Protein AF-A0A4Y9Y8A0-F1 (afdb_monomer_lite)

Foldseek 3Di:
DDDDDVVCVVCVVVVLVVQVCCCVPPNPPQQAAEAEQDDPCVVVVCVVCVVSHDPVRVVRYHYYHHPCLVVVCVVDPLCPDFVVSVGDDAPVVQPGPVRDPDDPQCVCLVVLVVCVVVVVDVDSHDPDDPPPDPPPPPPDDDDDDDDDDDDDDDDDDDDDDDDDDDDDDDDDDDD

InterPro domains:
  IPR001251 CRAL-TRIO lipid binding domain [PF00650] (9-87)
  IPR001251 CRAL-TRIO lipid binding domain [PS50191] (1-93)
  IPR001251 CRAL-TRIO lipid binding domain [cd00170] (2-87)
  IPR036865 CRAL-TRIO lipid binding domain superfamily [G3DSA:3.40.525.10] (2-115)
  IPR036865 CRAL-TRIO lipid binding domain superfamily [SSF52087] (3-116)
  IPR051026 Phosphatidylinositol/phosphatidylcholine transfer [PTHR45657] (3-108)

Sequence (175 aa):
MHCSLQQFWQMKGLVRRSFQISQDYFPETMGQLAIINAPMSFTAIWAVVKPWLSAETCEKISILGSDYQEVLLNLVEAENLPASLGGQCTCSHVGGCHLSGAGPWMDGREERREKWLNGEVDDPGVQWQPQQGKVNELQGGATKLEGTIDSGGQKAAENATEDILVASPAEVASS

Organism: NCBI:txid205917

Secondary structure (DSSP, 8-state):
---SHHHHHHHHHHHHHHHHHHHHHSTT----EEE-S--TTHHHHHHHHGGGS-HHHHHTEEE--S--HHHHHHHS-TTTSBGGGTSSB--GGGTSGGG---SGGGTTHHHHHHHHHTTS-S--S------------------------------------------PPP-----

Radius of gyration: 25.06 Å; chains: 1; bounding box: 53×69×50 Å

Structure (mmCIF, N/CA/C/O backbone):
data_AF-A0A4Y9Y8A0-F1
#
_entry.id   AF-A0A4Y9Y8A0-F1
#
loop_
_atom_site.group_PDB
_atom_site.id
_atom_site.type_symbol
_atom_site.label_atom_id
_atom_site.label_alt_id
_atom_site.label_comp_id
_atom_site.label_asym_id
_atom_site.label_entity_id
_atom_site.label_seq_id
_atom_site.pdbx_PDB_ins_code
_atom_site.Cartn_x
_atom_site.Cartn_y
_atom_site.Cartn_z
_atom_site.occupancy
_atom_site.B_iso_or_equiv
_atom_site.auth_seq_id
_atom_site.auth_comp_id
_atom_site.auth_asym_id
_atom_site.auth_atom_id
_atom_site.pdbx_PDB_model_num
ATOM 1 N N . MET A 1 1 ? -7.687 -19.169 16.673 1.00 42.97 1 MET A N 1
ATOM 2 C CA . MET A 1 1 ? -6.360 -18.554 16.459 1.00 42.97 1 MET A CA 1
ATOM 3 C C . MET A 1 1 ? -6.536 -17.042 16.631 1.00 42.97 1 MET A C 1
ATOM 5 O O . MET A 1 1 ? -6.926 -16.363 15.696 1.00 42.97 1 MET A O 1
ATOM 9 N N . HIS A 1 2 ? -6.441 -16.544 17.870 1.00 48.34 2 HIS A N 1
ATOM 10 C CA . HIS A 1 2 ? -6.793 -15.164 18.244 1.00 48.34 2 HIS A CA 1
ATOM 11 C C . HIS A 1 2 ? -5.565 -14.258 18.058 1.00 48.34 2 HIS A C 1
ATOM 13 O O . HIS A 1 2 ? -4.825 -13.978 18.996 1.00 48.34 2 HIS A O 1
ATOM 19 N N . CYS A 1 3 ? -5.303 -13.852 16.819 1.00 63.69 3 CYS A N 1
ATOM 20 C CA . CYS A 1 3 ? -4.363 -12.772 16.547 1.00 63.69 3 CYS A CA 1
ATOM 21 C C . CYS A 1 3 ? -5.121 -11.443 16.681 1.00 63.69 3 CYS A C 1
ATOM 23 O O . CYS A 1 3 ? -6.226 -11.329 16.159 1.00 63.69 3 CYS A O 1
ATOM 25 N N . SER A 1 4 ? -4.578 -10.449 17.387 1.00 64.75 4 SER A N 1
ATOM 26 C CA . SER A 1 4 ? -4.733 -9.047 16.945 1.00 64.75 4 SER A CA 1
ATOM 27 C C . SER A 1 4 ? -3.996 -8.061 17.847 1.00 64.75 4 SER A C 1
ATOM 29 O O . SER A 1 4 ? -3.119 -7.354 17.369 1.00 64.75 4 SER A O 1
ATOM 31 N N . LEU A 1 5 ? -4.288 -8.007 19.150 1.00 71.38 5 LEU A N 1
ATOM 32 C CA . LEU A 1 5 ? -3.795 -6.902 19.991 1.00 71.38 5 LEU A CA 1
ATOM 33 C C . LEU A 1 5 ? -2.417 -7.161 20.607 1.00 71.38 5 LEU A C 1
ATOM 35 O O . LEU A 1 5 ? -1.528 -6.322 20.499 1.00 71.38 5 LEU A O 1
ATOM 39 N N . GLN A 1 6 ? -2.193 -8.327 21.216 1.00 82.31 6 GLN A N 1
ATOM 40 C CA . GLN A 1 6 ? -0.911 -8.618 21.871 1.00 82.31 6 GLN A CA 1
ATOM 41 C C . GLN A 1 6 ? 0.253 -8.652 20.876 1.00 82.31 6 GLN A C 1
ATOM 43 O O . GLN A 1 6 ? 1.324 -8.122 21.158 1.00 82.31 6 GLN A O 1
ATOM 48 N N . GLN A 1 7 ? 0.025 -9.214 19.689 1.00 84.94 7 GLN A N 1
ATOM 49 C CA . GLN A 1 7 ? 1.034 -9.281 18.637 1.00 84.94 7 GLN A CA 1
ATOM 50 C C . GLN A 1 7 ? 1.374 -7.897 18.075 1.00 84.94 7 GLN A C 1
ATOM 52 O O . GLN A 1 7 ? 2.544 -7.616 17.823 1.00 84.94 7 GLN A O 1
ATOM 57 N N . PHE A 1 8 ? 0.390 -6.994 17.977 1.00 85.50 8 PHE A N 1
ATOM 58 C CA . PHE A 1 8 ? 0.658 -5.598 17.641 1.00 85.50 8 PHE A CA 1
ATOM 59 C C . PHE A 1 8 ? 1.594 -4.950 18.664 1.00 85.50 8 PHE A C 1
ATOM 61 O O . PHE A 1 8 ? 2.573 -4.320 18.280 1.00 85.50 8 PHE A O 1
ATOM 68 N N . TRP A 1 9 ? 1.360 -5.152 19.963 1.00 87.31 9 TRP A N 1
ATOM 69 C CA . TRP A 1 9 ? 2.223 -4.576 20.997 1.00 87.31 9 TRP A CA 1
ATOM 70 C C . TRP A 1 9 ? 3.662 -5.099 20.944 1.00 87.31 9 TRP A C 1
ATOM 72 O O . TRP A 1 9 ? 4.586 -4.319 21.174 1.00 87.31 9 TRP A O 1
ATOM 82 N N . GLN A 1 10 ? 3.859 -6.371 20.582 1.00 90.88 10 GLN A N 1
ATOM 83 C CA . GLN A 1 10 ? 5.196 -6.925 20.332 1.00 90.88 10 GLN A CA 1
ATOM 84 C C . GLN A 1 10 ? 5.866 -6.261 19.116 1.00 90.88 10 GLN A C 1
ATOM 86 O O . GLN A 1 10 ? 7.049 -5.931 19.157 1.00 90.88 10 GLN A O 1
ATOM 91 N N . MET A 1 11 ? 5.100 -5.990 18.056 1.00 90.69 11 MET A N 1
ATOM 92 C CA . MET A 1 11 ? 5.609 -5.441 16.791 1.00 90.69 11 MET A CA 1
ATOM 93 C C . MET A 1 11 ? 5.586 -3.905 16.712 1.00 90.69 11 MET A C 1
ATOM 95 O O . MET A 1 11 ? 6.098 -3.332 15.749 1.00 90.69 11 MET A O 1
ATOM 99 N N . LYS A 1 12 ? 5.048 -3.209 17.725 1.00 90.62 12 LYS A N 1
ATOM 100 C CA . LYS A 1 12 ? 4.816 -1.750 17.713 1.00 90.62 12 LYS A CA 1
ATOM 101 C C . LYS A 1 12 ? 6.069 -0.944 17.375 1.00 90.62 12 LYS A C 1
ATOM 103 O O . LYS A 1 12 ? 5.989 0.087 16.717 1.00 90.62 12 LYS A O 1
ATOM 108 N N . GLY A 1 13 ? 7.225 -1.404 17.860 1.00 92.88 13 GLY A N 1
ATOM 109 C CA . GLY A 1 13 ? 8.504 -0.728 17.663 1.00 92.88 13 GLY A CA 1
ATOM 110 C C . GLY A 1 13 ? 8.957 -0.784 16.209 1.00 92.88 13 GLY A C 1
ATOM 111 O O . GLY A 1 13 ? 9.444 0.216 15.693 1.00 92.88 13 GLY A O 1
ATOM 112 N N . LEU A 1 14 ? 8.746 -1.924 15.544 1.00 94.31 14 LEU A N 1
ATOM 113 C CA . LEU A 1 14 ? 9.026 -2.069 14.120 1.00 94.31 14 LEU A CA 1
ATOM 114 C C . LEU A 1 14 ? 8.089 -1.176 13.307 1.00 94.31 14 LEU A C 1
ATOM 116 O O . LEU A 1 14 ? 8.567 -0.343 12.547 1.00 94.31 14 LEU A O 1
ATOM 120 N N . VAL A 1 15 ? 6.779 -1.275 13.556 1.00 92.38 15 VAL A N 1
ATOM 121 C CA . VAL A 1 15 ? 5.754 -0.486 12.851 1.00 92.38 15 VAL A CA 1
ATOM 122 C C . VAL A 1 15 ? 6.034 1.013 12.958 1.00 92.38 15 VAL A C 1
ATOM 124 O O . VAL A 1 15 ? 6.025 1.719 11.953 1.00 92.38 15 VAL A O 1
ATOM 127 N N . ARG A 1 16 ? 6.346 1.504 14.164 1.00 92.81 16 ARG A N 1
ATOM 128 C CA . ARG A 1 16 ? 6.668 2.919 14.370 1.00 92.81 16 ARG A CA 1
ATOM 129 C C . ARG A 1 16 ? 7.898 3.349 13.571 1.00 92.81 16 ARG A C 1
ATOM 131 O O . ARG A 1 16 ? 7.840 4.379 12.910 1.00 92.81 16 ARG A O 1
ATOM 138 N N . ARG A 1 17 ? 8.989 2.574 13.608 1.00 94.19 17 ARG A N 1
ATOM 139 C CA . ARG A 1 17 ? 10.214 2.908 12.861 1.00 94.19 17 ARG A CA 1
ATOM 140 C C . ARG A 1 17 ? 9.983 2.888 11.354 1.00 94.19 17 ARG A C 1
ATOM 142 O O . ARG A 1 17 ? 10.470 3.778 10.673 1.00 94.19 17 ARG A O 1
ATOM 149 N N . SER A 1 18 ? 9.216 1.926 10.844 1.00 92.31 18 SER A N 1
ATOM 150 C CA . SER A 1 18 ? 8.872 1.859 9.421 1.00 92.31 18 SER A CA 1
ATOM 151 C C . SER A 1 18 ? 8.138 3.117 8.956 1.00 92.31 18 SER A C 1
ATOM 153 O O . SER A 1 18 ? 8.507 3.694 7.934 1.00 92.31 18 SER A O 1
ATOM 155 N N . PHE A 1 19 ? 7.153 3.591 9.726 1.00 90.31 19 PHE A N 1
ATOM 156 C CA . PHE A 1 19 ? 6.450 4.834 9.403 1.00 90.31 19 PHE A CA 1
ATOM 157 C C . PHE A 1 19 ? 7.326 6.080 9.545 1.00 90.31 19 PHE A C 1
ATOM 159 O O . PHE A 1 19 ? 7.167 7.008 8.759 1.00 90.31 19 PHE A O 1
ATOM 166 N N . GLN A 1 20 ? 8.250 6.113 10.510 1.00 91.50 20 GLN A N 1
ATOM 167 C CA . GLN A 1 20 ? 9.211 7.215 10.636 1.00 91.50 20 GLN A CA 1
ATOM 168 C C . GLN A 1 20 ? 10.136 7.278 9.419 1.00 91.50 20 GLN A C 1
ATOM 170 O O . GLN A 1 20 ? 10.181 8.297 8.749 1.00 91.50 20 GLN A O 1
ATOM 175 N N . ILE A 1 21 ? 10.774 6.162 9.054 1.00 92.50 21 ILE A N 1
ATOM 176 C CA . ILE A 1 21 ? 11.669 6.100 7.888 1.00 92.50 21 ILE A CA 1
ATOM 177 C C . ILE A 1 21 ? 10.930 6.505 6.606 1.00 92.50 21 ILE A C 1
ATOM 179 O O . ILE A 1 21 ? 11.469 7.250 5.793 1.00 92.50 21 ILE A O 1
ATOM 183 N N . SER A 1 22 ? 9.691 6.037 6.435 1.00 88.69 22 SER A N 1
ATOM 184 C CA . SER A 1 22 ? 8.896 6.357 5.244 1.00 88.69 22 SER A CA 1
ATOM 185 C C . SER A 1 22 ? 8.586 7.854 5.147 1.00 88.69 22 SER A C 1
ATOM 187 O O . SER A 1 22 ? 8.694 8.423 4.070 1.00 88.69 22 SER A O 1
ATOM 189 N N . GLN A 1 23 ? 8.237 8.501 6.263 1.00 87.56 23 GLN A N 1
ATOM 190 C CA . GLN A 1 23 ? 7.905 9.930 6.279 1.00 87.56 23 GLN A CA 1
ATOM 191 C C . GLN A 1 23 ? 9.147 10.830 6.208 1.00 87.56 23 GLN A C 1
ATOM 193 O O . GLN A 1 23 ? 9.101 11.860 5.543 1.00 87.56 23 GLN A O 1
ATOM 198 N N . ASP A 1 24 ? 10.248 10.441 6.856 1.00 91.31 24 ASP A N 1
ATOM 199 C CA . ASP A 1 24 ? 11.454 11.271 6.959 1.00 91.31 24 ASP A CA 1
ATOM 200 C C . ASP A 1 24 ? 12.292 11.247 5.669 1.00 91.31 24 ASP A C 1
ATOM 202 O O . ASP A 1 24 ? 12.843 12.273 5.272 1.00 91.31 24 ASP A O 1
ATOM 206 N N . TYR A 1 25 ? 12.393 10.088 5.003 1.00 92.69 25 TYR A N 1
ATOM 207 C CA . TYR A 1 25 ? 13.257 9.914 3.824 1.00 92.69 25 TYR A CA 1
ATOM 208 C C . TYR A 1 25 ? 12.502 9.848 2.496 1.00 92.69 25 TYR A C 1
ATOM 210 O O . TYR A 1 25 ? 13.100 10.095 1.450 1.00 92.69 25 TYR A O 1
ATOM 218 N N . PHE A 1 26 ? 11.208 9.523 2.518 1.00 89.62 26 PHE A N 1
ATOM 219 C CA . PHE A 1 26 ? 10.397 9.360 1.310 1.00 89.62 26 PHE A CA 1
ATOM 220 C C . PHE A 1 26 ? 9.060 10.118 1.399 1.00 89.62 26 PHE A C 1
ATOM 222 O O . PHE A 1 26 ? 8.001 9.518 1.160 1.00 89.62 26 PHE A O 1
ATOM 229 N N . PRO A 1 27 ? 9.080 11.432 1.716 1.00 82.94 27 PRO A N 1
ATOM 230 C CA . PRO A 1 27 ? 7.860 12.231 1.747 1.00 82.94 27 PRO A CA 1
ATOM 231 C C . PRO A 1 27 ? 7.184 12.203 0.370 1.00 82.94 27 PRO A C 1
ATOM 233 O O . PRO A 1 27 ? 7.855 12.144 -0.659 1.00 82.94 27 PRO A O 1
ATOM 236 N N . GLU A 1 28 ? 5.852 12.204 0.344 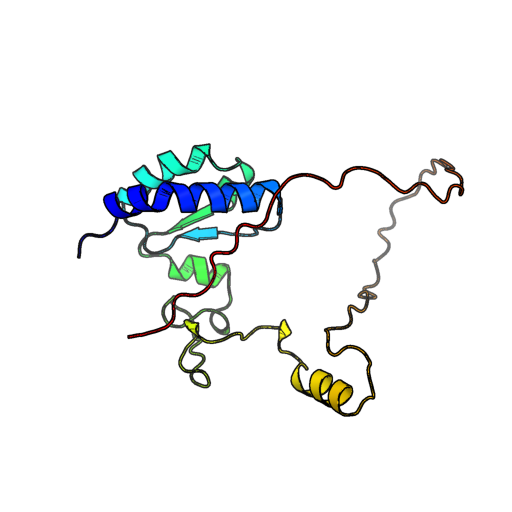1.00 84.12 28 GLU A N 1
ATOM 237 C CA . GLU A 1 28 ? 5.042 12.202 -0.886 1.00 84.12 28 GLU A CA 1
ATOM 238 C C . GLU A 1 28 ? 5.164 10.996 -1.826 1.00 84.12 28 GLU A C 1
ATOM 240 O O . GLU A 1 28 ? 4.574 10.983 -2.904 1.00 84.12 28 GLU A O 1
ATOM 245 N N . THR A 1 29 ? 5.854 9.931 -1.424 1.00 86.75 29 THR A N 1
ATOM 246 C CA . THR A 1 29 ? 5.949 8.716 -2.256 1.00 86.75 29 THR A CA 1
ATOM 247 C C . THR A 1 29 ? 4.759 7.770 -2.096 1.00 86.75 29 THR A C 1
ATOM 249 O O . THR A 1 29 ? 4.492 6.941 -2.966 1.00 86.75 29 THR A O 1
ATOM 252 N N . MET A 1 30 ? 4.022 7.879 -0.989 1.00 87.94 30 MET A N 1
ATOM 253 C CA . MET A 1 30 ? 2.865 7.032 -0.717 1.00 87.94 30 MET A CA 1
ATOM 254 C C . MET A 1 30 ? 1.623 7.607 -1.407 1.00 87.94 30 MET A C 1
ATOM 256 O O . MET A 1 30 ? 1.157 8.678 -1.033 1.00 87.94 30 MET A O 1
ATOM 260 N N . GLY A 1 31 ? 1.077 6.888 -2.391 1.00 87.50 31 GLY A N 1
ATOM 261 C CA . GLY A 1 31 ? -0.166 7.273 -3.073 1.00 87.50 31 GLY A CA 1
ATOM 262 C C . GLY A 1 31 ? -1.420 6.915 -2.271 1.00 87.50 31 GLY A C 1
ATOM 263 O O . GLY A 1 31 ? -2.186 7.791 -1.891 1.00 87.50 31 GLY A O 1
ATOM 264 N N . GLN A 1 32 ? -1.607 5.625 -1.982 1.00 90.56 32 GLN A N 1
ATOM 265 C CA . GLN A 1 32 ? -2.745 5.094 -1.227 1.00 90.56 32 GLN A CA 1
ATOM 266 C C . GLN A 1 32 ? -2.287 3.887 -0.399 1.00 90.56 32 GLN A C 1
ATOM 268 O O . GLN A 1 32 ? -1.548 3.039 -0.902 1.00 90.56 32 GLN A O 1
ATOM 273 N N . LEU A 1 33 ? -2.750 3.770 0.847 1.00 92.50 33 LEU A N 1
ATOM 274 C CA . LEU A 1 33 ? -2.518 2.595 1.693 1.00 92.50 33 LEU A CA 1
ATOM 275 C C . LEU A 1 33 ? -3.856 1.999 2.142 1.00 92.50 33 LEU A C 1
ATOM 277 O O . LEU A 1 33 ? -4.601 2.618 2.897 1.00 92.50 33 LEU A O 1
ATOM 281 N N . ALA A 1 34 ? -4.149 0.774 1.706 1.00 93.00 34 ALA A N 1
ATOM 282 C CA . ALA A 1 34 ? -5.362 0.054 2.084 1.00 93.00 34 ALA A CA 1
ATOM 283 C C . ALA A 1 34 ? -5.048 -1.070 3.083 1.00 93.00 34 ALA A C 1
ATOM 285 O O . ALA A 1 34 ? -4.255 -1.969 2.802 1.00 93.00 34 ALA A O 1
ATOM 286 N N . ILE A 1 35 ? -5.696 -1.040 4.246 1.00 92.81 35 ILE A N 1
ATOM 287 C CA . ILE A 1 35 ? -5.648 -2.107 5.249 1.00 92.81 35 ILE A CA 1
ATOM 288 C C . ILE A 1 35 ? -6.939 -2.909 5.123 1.00 92.81 35 ILE A C 1
ATOM 290 O O . ILE A 1 35 ? -8.007 -2.394 5.430 1.00 92.81 35 ILE A O 1
ATOM 294 N N . ILE A 1 36 ? -6.843 -4.155 4.666 1.00 93.31 36 ILE A N 1
ATOM 295 C CA . ILE A 1 36 ? -7.995 -5.029 4.395 1.00 93.31 36 ILE A CA 1
ATOM 296 C C . ILE A 1 36 ? -8.232 -6.037 5.516 1.00 93.31 36 ILE A C 1
ATOM 298 O O . ILE A 1 36 ? -7.315 -6.353 6.277 1.00 93.31 36 ILE A O 1
ATOM 302 N N . ASN A 1 37 ? -9.449 -6.590 5.584 1.00 91.06 37 ASN A N 1
ATOM 303 C CA . ASN A 1 37 ? -9.855 -7.545 6.618 1.00 91.06 37 ASN A CA 1
ATOM 304 C C . ASN A 1 37 ? -9.608 -7.012 8.042 1.00 91.06 37 ASN A C 1
ATOM 306 O O . ASN A 1 37 ? -9.258 -7.770 8.951 1.00 91.06 37 ASN A O 1
ATOM 310 N N . ALA A 1 38 ? -9.759 -5.700 8.244 1.00 90.25 38 ALA A N 1
ATOM 311 C CA . ALA A 1 38 ? -9.525 -5.083 9.538 1.00 90.25 38 ALA A CA 1
ATOM 312 C C . ALA A 1 38 ? -10.654 -5.463 10.518 1.00 90.25 38 ALA A C 1
ATOM 314 O O . ALA A 1 38 ? -11.819 -5.145 10.266 1.00 90.25 38 ALA A O 1
ATOM 315 N N . PRO A 1 39 ? -10.352 -6.130 11.651 1.00 89.06 39 PRO A N 1
ATOM 316 C CA . PRO A 1 39 ? -11.362 -6.415 12.664 1.00 89.06 39 PRO A CA 1
ATOM 317 C C . PRO A 1 39 ? -11.777 -5.129 13.389 1.00 89.06 39 PRO A C 1
ATOM 319 O O . PRO A 1 39 ? -11.021 -4.163 13.438 1.00 89.06 39 PRO A O 1
ATOM 322 N N . MET A 1 40 ? -12.925 -5.140 14.074 1.00 85.62 40 MET A N 1
ATOM 323 C CA . MET A 1 40 ? -13.370 -3.990 14.885 1.00 85.62 40 MET A CA 1
ATOM 324 C C . MET A 1 40 ? -12.346 -3.563 15.955 1.00 85.62 40 MET A C 1
ATOM 326 O O . MET A 1 40 ? -12.262 -2.391 16.311 1.00 85.62 40 MET A O 1
ATOM 330 N N . SER A 1 41 ? -11.509 -4.486 16.447 1.00 85.44 41 SER A N 1
ATOM 331 C CA . SER A 1 41 ? -10.415 -4.166 17.376 1.00 85.44 41 SER A CA 1
ATOM 332 C C . SER A 1 41 ? -9.310 -3.303 16.751 1.00 85.44 41 SER A C 1
ATOM 334 O O . SER A 1 41 ? -8.552 -2.657 17.479 1.00 85.44 41 SER A O 1
ATOM 336 N N . PHE A 1 42 ? -9.226 -3.244 15.419 1.00 89.38 42 PHE A N 1
ATOM 337 C CA . PHE A 1 42 ? -8.245 -2.435 14.705 1.00 89.38 42 PHE A CA 1
ATOM 338 C C . PHE A 1 42 ? -8.450 -0.936 14.939 1.00 89.38 42 PHE A C 1
ATOM 340 O O . PHE A 1 42 ? -7.477 -0.190 14.9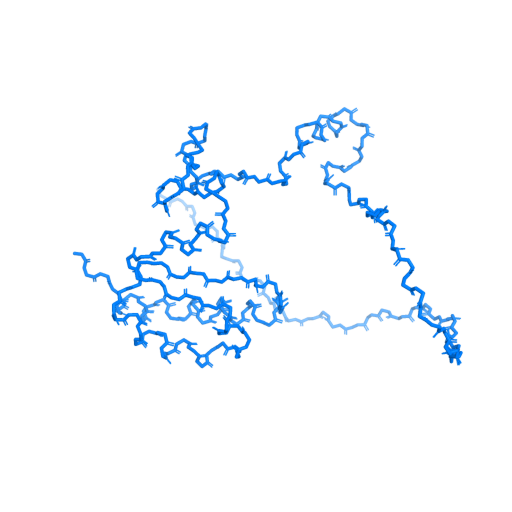42 1.00 89.38 42 PHE A O 1
ATOM 347 N N . THR A 1 43 ? -9.668 -0.483 15.246 1.00 88.25 43 THR A N 1
ATOM 348 C CA . THR A 1 43 ? -9.929 0.922 15.596 1.00 88.25 43 THR A CA 1
ATOM 349 C C . THR A 1 43 ? -9.095 1.381 16.798 1.00 88.25 43 THR A C 1
ATOM 351 O O . THR A 1 43 ? -8.590 2.503 16.804 1.00 88.25 43 THR A O 1
ATOM 354 N N . ALA A 1 44 ? -8.883 0.506 17.789 1.00 89.56 44 ALA A N 1
ATOM 355 C CA . ALA A 1 44 ? -8.043 0.808 18.948 1.00 89.56 44 ALA A CA 1
ATOM 356 C C . ALA A 1 44 ? -6.556 0.894 18.572 1.00 89.56 44 ALA A C 1
ATOM 358 O O . ALA A 1 44 ? -5.858 1.805 19.009 1.00 89.56 44 ALA A O 1
ATOM 359 N N . ILE A 1 45 ? -6.082 -0.021 17.721 1.00 89.75 45 ILE A N 1
ATOM 360 C CA . ILE A 1 45 ? -4.715 0.008 17.182 1.00 89.75 45 ILE A CA 1
ATOM 361 C C . ILE A 1 45 ? -4.498 1.300 16.390 1.00 89.75 45 ILE A C 1
ATOM 363 O O . ILE A 1 45 ? -3.511 2.004 16.591 1.00 89.75 45 ILE A O 1
ATOM 367 N N . TRP A 1 46 ? -5.456 1.655 15.539 1.00 91.19 46 TRP A N 1
ATOM 368 C CA . TRP A 1 46 ? -5.395 2.848 14.712 1.00 91.19 46 TRP A CA 1
ATOM 369 C C . TRP A 1 46 ? -5.339 4.133 15.543 1.00 91.19 46 TRP A C 1
ATOM 371 O O . TRP A 1 46 ? -4.562 5.025 15.221 1.00 91.19 46 TRP A O 1
ATOM 381 N N . ALA A 1 47 ? -6.065 4.212 16.663 1.00 91.19 47 ALA A N 1
ATOM 382 C CA . ALA A 1 47 ? -5.971 5.349 17.584 1.00 91.19 47 ALA A CA 1
ATOM 383 C C . ALA A 1 47 ? -4.556 5.546 18.162 1.00 91.19 47 ALA A C 1
ATOM 385 O O . ALA A 1 47 ? -4.159 6.675 18.439 1.00 91.19 47 ALA A O 1
ATOM 386 N N . VAL A 1 48 ? -3.782 4.466 18.309 1.00 91.12 48 VAL A N 1
ATOM 387 C CA . VAL A 1 48 ? -2.386 4.512 18.773 1.00 91.12 48 VAL A CA 1
ATOM 388 C C . VAL A 1 48 ? -1.421 4.867 17.639 1.00 91.12 48 VAL A C 1
ATOM 390 O O . VAL A 1 48 ? -0.411 5.517 17.896 1.00 91.12 48 VAL A O 1
ATOM 393 N N . VAL A 1 49 ? -1.722 4.458 16.401 1.00 91.44 49 VAL A N 1
ATOM 394 C CA . VAL A 1 49 ? -0.878 4.699 15.216 1.00 91.44 49 VAL A CA 1
ATOM 395 C C . VAL A 1 49 ? -1.070 6.103 14.639 1.00 91.44 49 VAL A C 1
ATOM 397 O O . VAL A 1 49 ? -0.086 6.714 14.237 1.00 91.44 49 VAL A O 1
ATOM 400 N N . LYS A 1 50 ? -2.296 6.649 14.643 1.00 91.31 50 LYS A N 1
ATOM 401 C CA . LYS A 1 50 ? -2.621 7.984 14.099 1.00 91.31 50 LYS A CA 1
ATOM 402 C C . LYS A 1 50 ? -1.645 9.094 14.525 1.00 91.31 50 LYS A C 1
ATOM 404 O O . LYS A 1 50 ? -1.184 9.812 13.650 1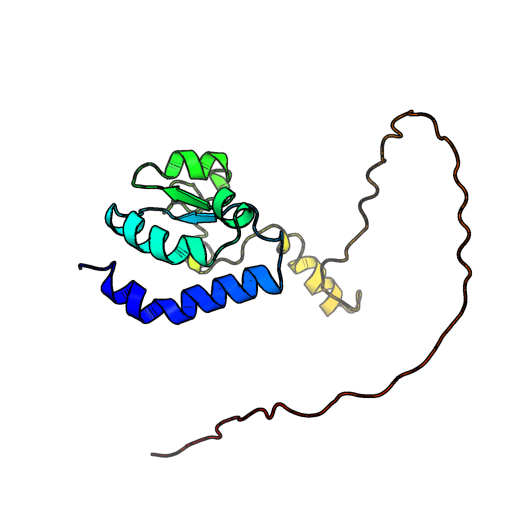.00 91.31 50 LYS A O 1
ATOM 409 N N . PRO A 1 51 ? -1.265 9.241 15.812 1.00 92.00 51 PRO A N 1
ATOM 410 C CA . PRO A 1 51 ? -0.342 10.296 16.240 1.00 92.00 51 PRO A CA 1
ATOM 411 C C . PRO A 1 51 ? 1.090 10.142 15.709 1.00 92.00 51 PRO A C 1
ATOM 413 O O . PRO A 1 51 ? 1.931 10.996 15.970 1.00 92.00 51 PRO A O 1
ATOM 416 N N . TRP A 1 52 ? 1.418 9.020 15.064 1.00 90.38 52 TRP A N 1
ATOM 417 C CA . TRP A 1 52 ? 2.740 8.761 14.487 1.00 90.38 52 TRP A CA 1
ATOM 418 C C . TRP A 1 52 ? 2.813 9.166 13.011 1.00 90.38 52 TRP A C 1
ATOM 420 O O . TRP A 1 52 ? 3.894 9.112 12.428 1.00 90.38 52 TRP A O 1
ATOM 430 N N . LEU A 1 53 ? 1.675 9.528 12.417 1.00 90.25 53 LEU A N 1
ATOM 431 C CA . LEU A 1 53 ? 1.522 9.827 11.002 1.00 90.25 53 LEU A CA 1
ATOM 432 C C . LEU A 1 53 ? 1.134 11.297 10.819 1.00 90.25 53 LEU A C 1
ATOM 434 O O . LEU A 1 53 ? 0.381 11.853 11.621 1.00 90.25 53 LEU A O 1
ATOM 438 N N . SER A 1 54 ? 1.624 11.921 9.750 1.00 89.81 54 SER A N 1
ATOM 439 C CA . SER A 1 54 ? 1.164 13.243 9.325 1.00 89.81 54 SER A CA 1
ATOM 440 C C . SER A 1 54 ? -0.313 13.206 8.905 1.00 89.81 54 SER A C 1
ATOM 442 O O . SER A 1 54 ? -0.851 12.150 8.554 1.00 89.81 54 SER A O 1
ATOM 444 N N . ALA A 1 55 ? -0.988 14.360 8.938 1.00 90.19 55 ALA A N 1
ATOM 445 C CA . ALA A 1 55 ? -2.397 14.461 8.542 1.00 90.19 55 ALA A CA 1
ATOM 446 C C . ALA A 1 55 ? -2.615 14.002 7.090 1.00 90.19 55 ALA A C 1
ATOM 448 O O . ALA A 1 55 ? -3.496 13.191 6.829 1.00 90.19 55 ALA A O 1
ATOM 449 N N . GLU A 1 56 ? -1.731 14.418 6.185 1.00 88.56 56 GLU A N 1
ATOM 450 C CA . GLU A 1 56 ? -1.744 14.011 4.779 1.00 88.56 56 GLU A CA 1
ATOM 451 C C . GLU A 1 56 ? -1.576 12.493 4.599 1.00 88.56 56 GLU A C 1
ATOM 453 O O . GLU A 1 56 ? -2.304 11.853 3.842 1.00 88.56 56 GLU A O 1
ATOM 458 N N . THR A 1 57 ? -0.666 11.877 5.360 1.00 89.38 57 THR A N 1
ATOM 459 C CA . THR A 1 57 ? -0.493 10.417 5.366 1.00 89.38 57 THR A CA 1
ATOM 460 C C . THR A 1 57 ? -1.757 9.716 5.867 1.00 89.38 57 THR A C 1
ATOM 462 O O . THR A 1 57 ? -2.127 8.674 5.335 1.00 89.38 57 THR A O 1
ATOM 465 N N . CYS A 1 58 ? -2.448 10.278 6.866 1.00 91.31 58 CYS A N 1
ATOM 466 C CA . CYS A 1 58 ? -3.700 9.715 7.378 1.00 91.31 58 CYS A CA 1
ATOM 467 C C . CYS A 1 58 ? -4.841 9.757 6.352 1.00 91.31 58 CYS A C 1
ATOM 469 O O . CYS A 1 58 ? -5.655 8.836 6.344 1.00 91.31 58 CYS A O 1
ATOM 471 N N . GLU A 1 59 ? -4.909 10.789 5.509 1.00 91.50 59 GLU A N 1
ATOM 472 C CA . GLU A 1 59 ? -5.938 10.924 4.465 1.00 91.50 59 GLU A CA 1
ATOM 473 C C . GLU A 1 59 ? -5.782 9.872 3.358 1.00 91.50 59 GLU A C 1
ATOM 475 O O . GLU A 1 59 ? -6.771 9.361 2.836 1.00 91.50 59 GLU A O 1
ATOM 480 N N . LYS A 1 60 ? -4.539 9.473 3.070 1.00 91.12 60 LYS A N 1
ATOM 481 C CA . LYS A 1 60 ? -4.186 8.430 2.092 1.00 91.12 60 LYS A CA 1
ATOM 482 C C . LYS A 1 60 ? -4.435 6.998 2.610 1.00 91.12 60 LYS A C 1
ATOM 484 O O . LYS A 1 60 ? -4.256 6.030 1.868 1.00 91.12 60 LYS A O 1
ATOM 489 N N . ILE A 1 61 ? -4.826 6.828 3.881 1.00 92.38 61 ILE A N 1
ATOM 490 C CA . ILE A 1 61 ? -5.010 5.514 4.521 1.00 92.38 61 ILE A CA 1
ATOM 491 C C . ILE A 1 61 ? -6.489 5.132 4.592 1.00 92.38 61 ILE A C 1
ATOM 493 O O . ILE A 1 61 ? -7.300 5.800 5.227 1.00 92.38 61 ILE A O 1
ATOM 497 N N . SER A 1 62 ? -6.830 3.985 4.005 1.00 91.44 62 SER A N 1
ATOM 498 C CA . SER A 1 62 ? -8.171 3.392 4.043 1.00 91.44 62 SER A CA 1
ATOM 499 C C . SER A 1 62 ? -8.175 2.097 4.846 1.00 91.44 62 SER A C 1
ATOM 501 O O . SER A 1 62 ? -7.435 1.164 4.543 1.00 91.44 62 SER A O 1
ATOM 503 N N . ILE A 1 63 ? -9.032 2.020 5.864 1.00 92.44 63 ILE A N 1
ATOM 504 C CA . ILE A 1 63 ? -9.221 0.813 6.677 1.00 92.44 63 ILE A CA 1
ATOM 505 C C . ILE A 1 63 ? -10.523 0.156 6.238 1.00 92.44 63 ILE A C 1
ATOM 507 O O . ILE A 1 63 ? -11.599 0.720 6.423 1.00 92.44 63 ILE A O 1
ATOM 511 N N . LEU A 1 64 ? -10.409 -1.032 5.655 1.00 92.00 64 LEU A N 1
ATOM 512 C CA . LEU A 1 64 ? -11.494 -1.771 5.029 1.00 92.00 64 LEU A CA 1
ATOM 513 C C . LEU A 1 64 ? -11.798 -3.046 5.828 1.00 92.00 64 LEU A C 1
ATOM 515 O O . LEU A 1 64 ? -10.895 -3.758 6.277 1.00 92.00 64 LEU A O 1
ATOM 519 N N . GLY A 1 65 ? -13.091 -3.316 6.010 1.00 89.12 65 GLY A N 1
ATOM 520 C CA . GLY A 1 65 ? -13.606 -4.507 6.688 1.00 89.12 65 GLY A CA 1
ATOM 521 C C . GLY A 1 65 ? -13.654 -5.723 5.761 1.00 89.12 65 GLY A C 1
ATOM 522 O O . GLY A 1 65 ? -12.660 -6.049 5.116 1.00 89.12 65 GLY A O 1
ATOM 523 N N . SER A 1 66 ? -14.809 -6.394 5.702 1.00 87.75 66 SER A N 1
ATOM 524 C CA . SER A 1 66 ? -15.082 -7.507 4.776 1.00 87.75 66 SER A CA 1
ATOM 525 C C . SER A 1 66 ? -15.307 -7.048 3.336 1.00 87.75 66 SER A C 1
ATOM 527 O O . SER A 1 66 ? -14.949 -7.758 2.402 1.00 87.75 66 SER A O 1
ATOM 529 N N . ASP A 1 67 ? -15.842 -5.842 3.156 1.00 87.62 67 ASP A N 1
ATOM 530 C CA . ASP A 1 67 ? -16.323 -5.346 1.862 1.00 87.62 67 ASP A CA 1
ATOM 531 C C . ASP A 1 67 ? -15.221 -4.548 1.145 1.00 87.62 67 ASP A C 1
ATOM 533 O O . ASP A 1 67 ? -15.413 -3.429 0.677 1.00 87.62 67 ASP A O 1
ATOM 537 N N . TYR A 1 68 ? -14.004 -5.099 1.126 1.00 93.38 68 TYR A N 1
ATOM 538 C CA . TYR A 1 68 ? -12.821 -4.415 0.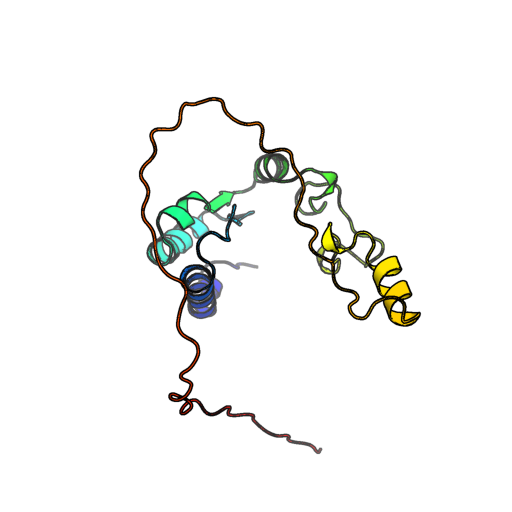596 1.00 93.38 68 TYR A CA 1
ATOM 539 C C . TYR A 1 68 ? -12.660 -4.564 -0.921 1.00 93.38 68 TYR A C 1
ATOM 541 O O . TYR A 1 68 ? -11.978 -3.751 -1.539 1.00 93.38 68 TYR A O 1
ATOM 549 N N . GLN A 1 69 ? -13.257 -5.597 -1.522 1.00 92.50 69 GLN A N 1
ATOM 550 C CA . GLN A 1 69 ? -12.995 -5.977 -2.914 1.00 92.50 69 GLN A CA 1
ATOM 551 C C . GLN A 1 69 ? -13.396 -4.881 -3.904 1.00 92.50 69 GLN A C 1
ATOM 553 O O . GLN A 1 69 ? -12.604 -4.534 -4.773 1.00 92.50 69 GLN A O 1
ATOM 558 N N . GLU A 1 70 ? -14.575 -4.278 -3.739 1.00 91.31 70 GLU A N 1
ATOM 559 C CA . GLU A 1 70 ? -15.035 -3.188 -4.612 1.00 91.31 70 GLU A CA 1
ATOM 560 C C . GLU A 1 70 ? -14.105 -1.972 -4.540 1.00 91.31 70 GLU A C 1
ATOM 562 O O . GLU A 1 70 ? -13.762 -1.379 -5.559 1.00 91.31 70 GLU A O 1
ATOM 567 N N . VAL A 1 71 ? -13.635 -1.628 -3.337 1.00 91.50 71 VAL A N 1
ATOM 568 C CA . VAL A 1 71 ? -12.700 -0.514 -3.142 1.00 91.50 71 VAL A CA 1
ATOM 569 C C . VAL A 1 71 ? -11.356 -0.810 -3.805 1.00 91.50 71 VAL A C 1
ATOM 571 O O . VAL A 1 71 ? -10.800 0.069 -4.456 1.00 91.50 71 VAL A O 1
ATOM 574 N N . LEU A 1 72 ? -10.844 -2.039 -3.690 1.00 93.19 72 LEU A N 1
ATOM 575 C CA . LEU A 1 72 ? -9.598 -2.428 -4.354 1.00 93.19 72 LEU A CA 1
ATOM 576 C C . LEU A 1 72 ? -9.722 -2.413 -5.879 1.00 93.19 72 LEU A C 1
ATOM 578 O O . LEU A 1 72 ? -8.805 -1.938 -6.540 1.00 93.19 72 LEU A O 1
ATOM 582 N N . LEU A 1 73 ? -10.843 -2.884 -6.426 1.00 93.62 73 LEU A N 1
ATOM 583 C CA . LEU A 1 73 ? -11.080 -2.916 -7.873 1.00 93.62 73 LEU A CA 1
ATOM 584 C C . LEU A 1 73 ? -11.240 -1.517 -8.488 1.00 93.62 73 LEU A C 1
ATOM 586 O O . LEU A 1 73 ? -10.965 -1.336 -9.670 1.00 93.62 73 LEU A O 1
ATOM 590 N N . ASN A 1 74 ? -11.638 -0.520 -7.692 1.00 92.31 74 ASN A N 1
ATOM 591 C CA . ASN A 1 74 ? -11.624 0.883 -8.115 1.00 92.31 74 ASN A CA 1
ATOM 592 C C . ASN A 1 74 ? -10.210 1.487 -8.141 1.00 92.31 74 ASN A C 1
ATOM 594 O O . ASN A 1 74 ? -9.981 2.470 -8.841 1.00 92.31 74 ASN A O 1
ATOM 598 N N . LEU A 1 75 ? -9.276 0.937 -7.359 1.00 90.31 75 LEU A N 1
ATOM 599 C CA . LEU A 1 75 ? -7.893 1.420 -7.277 1.00 90.31 75 LEU A CA 1
ATOM 600 C C . LEU A 1 75 ? -6.968 0.705 -8.266 1.00 90.31 75 LEU A C 1
ATOM 602 O O . LEU A 1 75 ? -6.036 1.312 -8.787 1.00 90.31 75 LEU A O 1
ATOM 606 N N . VAL A 1 76 ? -7.198 -0.588 -8.489 1.00 92.56 76 VAL A N 1
ATOM 607 C CA . VAL A 1 76 ? -6.369 -1.457 -9.326 1.00 92.56 76 VAL A CA 1
ATOM 608 C C . VAL A 1 76 ? -7.280 -2.319 -10.187 1.00 92.56 76 VAL A C 1
ATOM 610 O O . VAL A 1 76 ? -8.210 -2.948 -9.688 1.00 92.56 76 VAL A O 1
ATOM 613 N N . GLU A 1 77 ? -6.986 -2.390 -11.482 1.00 93.50 77 GLU A N 1
ATOM 614 C CA . GLU A 1 77 ? -7.736 -3.223 -12.420 1.00 93.50 77 GLU A CA 1
ATOM 615 C C . GLU A 1 77 ? -7.714 -4.704 -12.014 1.00 93.50 77 GLU A C 1
ATOM 617 O O . GLU A 1 77 ? -6.716 -5.227 -11.508 1.00 93.50 77 GLU A O 1
ATOM 622 N N . ALA A 1 78 ? -8.817 -5.410 -12.281 1.00 94.25 78 ALA A N 1
ATOM 623 C CA . ALA A 1 78 ? -9.005 -6.794 -11.848 1.00 94.25 78 ALA A CA 1
ATOM 624 C C . ALA A 1 78 ? -7.903 -7.745 -12.345 1.00 94.25 78 ALA A C 1
ATOM 626 O O . ALA A 1 78 ? -7.551 -8.691 -11.645 1.00 94.25 78 ALA A O 1
ATOM 627 N N . GLU A 1 79 ? -7.348 -7.501 -13.532 1.00 92.94 79 GLU A N 1
ATOM 628 C CA . GLU A 1 79 ? -6.265 -8.305 -14.111 1.00 92.94 79 GLU A CA 1
ATOM 629 C C . GLU A 1 79 ? -4.924 -8.152 -13.383 1.00 92.94 79 GLU A C 1
ATOM 631 O O . GLU A 1 79 ? -4.126 -9.087 -13.369 1.00 92.94 79 GLU A O 1
ATOM 636 N N . ASN A 1 80 ? -4.707 -7.016 -12.718 1.00 92.94 80 ASN A N 1
ATOM 637 C CA . ASN A 1 80 ? -3.479 -6.699 -11.990 1.00 92.94 80 ASN A CA 1
ATOM 638 C C . ASN A 1 80 ? -3.581 -7.044 -10.494 1.00 92.94 80 ASN A C 1
ATOM 640 O O . ASN A 1 80 ? -2.571 -7.116 -9.792 1.00 92.94 80 ASN A O 1
ATOM 644 N N . LEU A 1 81 ? -4.794 -7.300 -9.996 1.00 94.38 81 LEU A N 1
ATOM 645 C CA . LEU A 1 81 ? -5.043 -7.657 -8.604 1.00 94.38 81 LEU A CA 1
ATOM 646 C C . LEU A 1 81 ? -4.996 -9.188 -8.398 1.00 94.38 81 LEU A C 1
ATOM 648 O O . LEU A 1 81 ? -5.603 -9.934 -9.174 1.00 94.38 81 LEU A O 1
ATOM 652 N N . PRO A 1 82 ? -4.329 -9.700 -7.342 1.00 94.38 82 PRO A N 1
ATOM 653 C CA . PRO A 1 82 ? -4.332 -11.127 -7.023 1.00 94.38 82 PRO A CA 1
ATOM 654 C C . PRO A 1 82 ? -5.740 -11.699 -6.815 1.00 94.38 82 PRO A C 1
ATOM 656 O O . PRO A 1 82 ? -6.579 -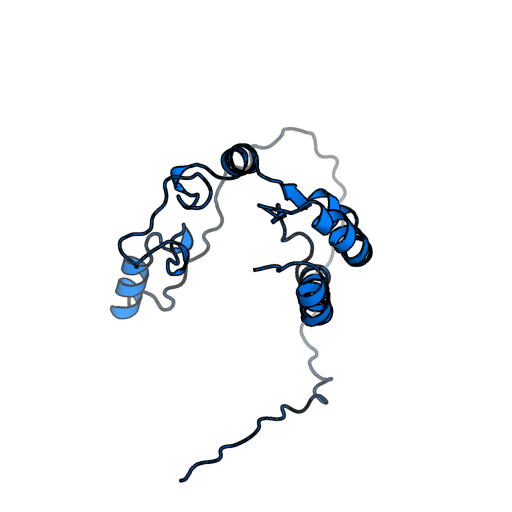11.090 -6.147 1.00 94.38 82 PRO A O 1
ATOM 659 N N . ALA A 1 83 ? -5.973 -12.925 -7.287 1.00 93.38 83 ALA A N 1
ATOM 660 C CA . ALA A 1 83 ? -7.251 -13.624 -7.130 1.00 93.38 83 ALA A CA 1
ATOM 661 C C . ALA A 1 83 ? -7.662 -13.813 -5.659 1.00 93.38 83 ALA A C 1
ATOM 663 O O . ALA A 1 83 ? -8.840 -13.744 -5.320 1.00 93.38 83 ALA A O 1
ATOM 664 N N . SER A 1 84 ? -6.690 -13.960 -4.752 1.00 91.31 84 SER A N 1
ATOM 665 C CA . SER A 1 84 ? -6.935 -14.027 -3.304 1.00 91.31 84 SER A CA 1
ATOM 666 C C . SER A 1 84 ? -7.513 -12.737 -2.709 1.00 91.31 84 SER A C 1
ATOM 668 O O . SER A 1 84 ? -8.015 -12.765 -1.589 1.00 91.31 84 SER A O 1
ATOM 670 N N . LEU A 1 85 ? -7.411 -11.614 -3.424 1.00 92.25 85 LEU A N 1
ATOM 671 C CA . LEU A 1 85 ? -7.904 -10.297 -3.015 1.00 92.25 85 LEU A CA 1
ATOM 672 C C . LEU A 1 85 ? -9.146 -9.852 -3.806 1.00 92.25 85 LEU A C 1
ATOM 674 O O . LEU A 1 85 ? -9.586 -8.719 -3.637 1.00 92.25 85 LEU A O 1
ATOM 678 N N . GLY A 1 86 ? -9.719 -10.730 -4.639 1.00 90.31 86 GLY A N 1
ATOM 679 C CA . GLY A 1 86 ? -10.889 -10.428 -5.475 1.00 90.31 86 GLY A CA 1
ATOM 680 C C . GLY A 1 86 ? -10.569 -10.035 -6.922 1.00 90.31 86 GLY A C 1
ATOM 681 O O . GLY A 1 86 ? -11.469 -9.607 -7.638 1.00 90.31 86 GLY A O 1
ATOM 682 N N . GLY A 1 87 ? -9.313 -10.169 -7.363 1.00 93.88 87 GLY A N 1
ATOM 683 C CA . GLY A 1 87 ? -8.917 -9.965 -8.759 1.00 93.88 87 GLY A CA 1
ATOM 684 C C . GLY A 1 87 ? -8.875 -11.253 -9.588 1.00 93.88 87 GLY A C 1
ATOM 685 O O . GLY A 1 87 ? -9.504 -12.257 -9.255 1.00 93.88 87 GLY A O 1
ATOM 686 N N . GLN A 1 88 ? -8.105 -11.232 -10.673 1.00 94.50 88 GLN A N 1
ATOM 687 C CA . GLN A 1 88 ? -7.957 -12.339 -11.627 1.00 94.50 88 GLN A CA 1
ATOM 688 C C . GLN A 1 88 ? -6.501 -12.814 -11.772 1.00 94.50 88 GLN A C 1
ATOM 690 O O . GLN A 1 88 ? -6.252 -13.862 -12.369 1.00 94.50 88 GLN A O 1
ATOM 695 N N . CYS A 1 89 ? -5.530 -12.094 -11.202 1.00 93.19 89 CYS A N 1
ATOM 696 C CA . CYS A 1 89 ? -4.120 -12.453 -11.305 1.00 93.19 89 CYS A CA 1
ATOM 697 C C . CYS A 1 89 ? -3.786 -13.682 -10.446 1.00 93.19 89 CYS A C 1
ATOM 699 O O . CYS A 1 89 ? -4.093 -13.728 -9.252 1.00 93.19 89 CYS A O 1
ATOM 701 N N . THR A 1 90 ? -3.124 -14.681 -11.035 1.00 92.81 90 THR A N 1
ATOM 702 C CA . THR A 1 90 ? -2.719 -15.916 -10.336 1.00 92.81 90 THR A CA 1
ATOM 703 C C . THR A 1 90 ? -1.216 -16.186 -10.370 1.00 92.81 90 THR A C 1
ATOM 705 O O . THR A 1 90 ? -0.728 -16.959 -9.548 1.00 92.81 90 THR A O 1
ATOM 708 N N . CYS A 1 91 ? -0.469 -15.573 -11.296 1.00 91.12 91 CYS A N 1
ATOM 709 C CA . CYS A 1 91 ? 0.964 -15.810 -11.525 1.00 91.12 91 CYS A CA 1
ATOM 710 C C . CYS A 1 91 ? 1.374 -17.300 -11.472 1.00 91.12 91 CYS A C 1
ATOM 712 O O . CYS A 1 91 ? 2.400 -17.652 -10.882 1.00 91.12 91 CYS A O 1
ATOM 714 N N . SER A 1 92 ? 0.582 -18.193 -12.083 1.00 90.88 92 SER A N 1
ATOM 715 C CA . SER A 1 92 ? 0.786 -19.650 -11.980 1.00 90.88 92 SER A CA 1
ATOM 716 C C . SER A 1 92 ? 2.157 -20.129 -12.470 1.00 90.88 92 SER A C 1
ATOM 718 O O . SER A 1 92 ? 2.657 -21.135 -11.981 1.00 90.88 92 SER A O 1
ATOM 720 N N . HIS A 1 93 ? 2.795 -19.391 -13.379 1.00 87.75 93 HIS A N 1
ATOM 721 C CA . HIS A 1 93 ? 4.114 -19.713 -13.928 1.00 87.75 93 HIS A CA 1
ATOM 722 C C . HIS A 1 93 ? 5.267 -19.611 -12.905 1.00 87.75 93 HIS A C 1
ATOM 724 O O . HIS A 1 93 ? 6.296 -20.245 -13.113 1.00 87.75 93 HIS A O 1
ATOM 730 N N . VAL A 1 94 ? 5.102 -18.867 -11.798 1.00 87.88 94 VAL A N 1
ATOM 731 C CA . VAL A 1 94 ? 6.119 -18.709 -10.724 1.00 87.88 94 VAL A CA 1
ATOM 732 C C . VAL A 1 94 ? 5.688 -19.369 -9.404 1.00 87.88 94 VAL A C 1
ATOM 734 O O . VAL A 1 94 ? 6.395 -19.294 -8.405 1.00 87.88 94 VAL A O 1
ATOM 737 N N . GLY A 1 95 ? 4.516 -20.012 -9.362 1.00 90.69 95 GLY A N 1
ATOM 738 C CA . GLY A 1 95 ? 3.965 -20.589 -8.127 1.00 90.69 95 GLY A CA 1
ATOM 739 C C . GLY A 1 95 ? 3.115 -19.628 -7.282 1.00 90.69 95 GLY A C 1
ATOM 740 O O . GLY A 1 95 ? 2.823 -19.932 -6.127 1.00 90.69 95 GLY A O 1
ATOM 741 N N . GLY A 1 96 ? 2.678 -18.495 -7.846 1.00 92.31 96 GLY A N 1
ATOM 742 C CA . GLY A 1 96 ? 1.718 -17.581 -7.217 1.00 92.31 96 GLY A CA 1
ATOM 743 C C . GLY A 1 96 ? 2.177 -16.124 -7.147 1.00 92.31 96 GLY A C 1
ATOM 744 O O . GLY A 1 96 ? 3.360 -15.814 -7.265 1.00 92.31 96 GLY A O 1
ATOM 745 N N . CYS A 1 97 ? 1.229 -15.208 -6.916 1.00 92.38 97 CYS A N 1
ATOM 746 C CA . CYS A 1 97 ? 1.497 -13.762 -6.895 1.00 92.38 97 CYS A CA 1
ATOM 747 C C . CYS A 1 97 ? 2.518 -13.345 -5.822 1.00 92.38 97 CYS A C 1
ATOM 749 O O . CYS A 1 97 ? 3.287 -12.423 -6.042 1.00 92.38 97 CYS A O 1
ATOM 751 N N . HIS A 1 98 ? 2.572 -14.048 -4.688 1.00 90.31 98 HIS A N 1
ATOM 752 C CA . HIS A 1 98 ? 3.491 -13.754 -3.581 1.00 90.31 98 HIS A CA 1
ATOM 753 C C . HIS A 1 98 ? 4.973 -14.031 -3.896 1.00 90.31 98 HIS A C 1
ATOM 755 O O . HIS A 1 98 ? 5.841 -13.539 -3.181 1.00 90.31 98 HIS A O 1
ATOM 761 N N . LEU A 1 99 ? 5.261 -14.806 -4.948 1.00 92.62 99 LEU A N 1
ATOM 762 C CA . LEU A 1 99 ? 6.620 -15.086 -5.437 1.00 92.62 99 LEU A CA 1
ATOM 763 C C . LEU A 1 99 ? 6.915 -14.380 -6.765 1.00 92.62 99 LEU A C 1
ATOM 765 O O . LEU A 1 99 ? 8.015 -14.496 -7.302 1.00 92.62 99 LEU A O 1
ATOM 769 N N . SER A 1 100 ? 5.931 -13.676 -7.324 1.00 91.12 100 SER A N 1
ATOM 770 C CA . SER A 1 100 ? 6.041 -13.047 -8.632 1.00 91.12 100 SER A CA 1
ATOM 771 C C . SER A 1 100 ? 6.567 -11.618 -8.508 1.00 91.12 100 SER A C 1
ATOM 773 O O . SER A 1 100 ? 6.057 -10.826 -7.723 1.00 91.12 100 SER A O 1
ATOM 775 N N . GLY A 1 101 ? 7.564 -11.278 -9.326 1.00 90.00 101 GLY A N 1
ATOM 776 C CA . GLY A 1 101 ? 8.050 -9.907 -9.522 1.00 90.00 101 GLY A CA 1
ATOM 777 C C . GLY A 1 101 ? 7.493 -9.244 -10.786 1.00 90.00 101 GLY A C 1
ATOM 778 O O . GLY A 1 101 ? 8.193 -8.434 -11.392 1.00 90.00 101 GLY A O 1
ATOM 779 N N . ALA A 1 102 ? 6.301 -9.649 -11.239 1.00 89.25 102 ALA A N 1
ATOM 780 C CA . ALA A 1 102 ? 5.682 -9.144 -12.462 1.00 89.25 102 ALA A CA 1
ATOM 781 C C . ALA A 1 102 ? 5.273 -7.666 -12.336 1.00 89.25 102 ALA A C 1
ATOM 783 O O . ALA A 1 102 ? 4.749 -7.243 -11.308 1.00 89.25 102 ALA A O 1
ATOM 784 N N . GLY A 1 103 ? 5.503 -6.896 -13.398 1.00 90.31 103 GLY A N 1
ATOM 785 C CA . GLY A 1 103 ? 5.137 -5.486 -13.503 1.00 90.31 103 GLY A CA 1
ATOM 786 C C . GLY A 1 103 ? 5.814 -4.817 -14.705 1.00 90.31 103 GLY A C 1
ATOM 787 O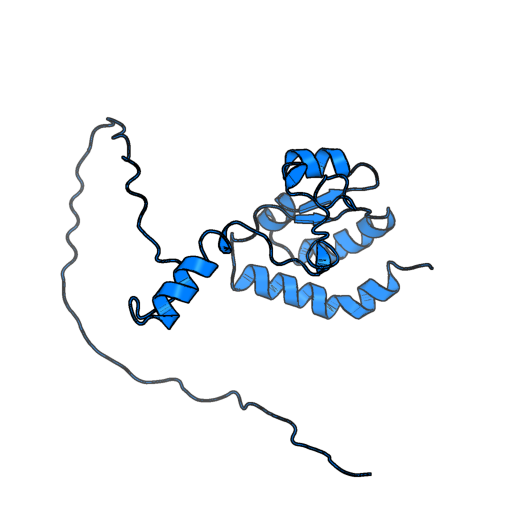 O . GLY A 1 103 ? 6.669 -5.445 -15.336 1.00 90.31 103 GLY A O 1
ATOM 788 N N . PRO A 1 104 ? 5.497 -3.544 -15.006 1.00 89.81 104 PRO A N 1
ATOM 789 C CA . PRO A 1 104 ? 6.000 -2.847 -16.201 1.00 89.81 104 PRO A CA 1
ATOM 790 C C . PRO A 1 104 ? 7.535 -2.771 -16.299 1.00 89.81 104 PRO A C 1
ATOM 792 O O . PRO A 1 104 ? 8.115 -2.695 -17.375 1.00 89.81 104 PRO A O 1
ATOM 795 N N . TRP A 1 105 ? 8.245 -2.863 -15.171 1.00 86.88 105 TRP A N 1
ATOM 796 C CA . TRP A 1 105 ? 9.715 -2.925 -15.134 1.00 86.88 105 TRP A CA 1
ATOM 797 C C . TRP A 1 105 ? 10.311 -4.218 -15.733 1.00 86.88 105 TRP A C 1
ATOM 799 O O . TRP A 1 105 ? 11.540 -4.350 -15.832 1.00 86.88 105 TRP A O 1
ATOM 809 N N . MET A 1 106 ? 9.474 -5.205 -16.069 1.00 86.81 106 MET A N 1
ATOM 810 C CA . MET A 1 106 ? 9.866 -6.440 -16.756 1.00 86.81 106 MET A CA 1
ATOM 811 C C . MET A 1 106 ? 9.850 -6.291 -18.281 1.00 86.81 106 MET A C 1
ATOM 813 O O . MET A 1 106 ? 10.529 -7.063 -18.961 1.00 86.81 106 MET A O 1
ATOM 817 N N . ASP A 1 107 ? 9.144 -5.296 -18.820 1.00 86.81 107 ASP A N 1
ATOM 818 C CA . ASP A 1 107 ? 8.973 -5.128 -20.263 1.00 86.81 107 ASP A CA 1
ATOM 819 C C . ASP A 1 107 ? 10.327 -4.905 -20.941 1.00 86.81 107 ASP A C 1
ATOM 821 O O . ASP A 1 107 ? 11.122 -4.061 -20.514 1.00 86.81 107 ASP A O 1
ATOM 825 N N . GLY A 1 108 ? 10.635 -5.713 -21.960 1.00 86.69 108 GLY A N 1
ATOM 826 C CA . GLY A 1 108 ? 11.912 -5.677 -22.685 1.00 86.69 108 GLY A CA 1
ATOM 827 C C . GLY A 1 108 ? 13.147 -6.038 -21.845 1.00 86.69 108 GLY A C 1
ATOM 828 O O . GLY A 1 108 ? 14.270 -5.767 -22.267 1.00 86.69 108 GLY A O 1
ATOM 829 N N . ARG A 1 109 ? 12.980 -6.609 -20.642 1.00 88.06 109 ARG A N 1
ATOM 830 C CA . ARG A 1 109 ? 14.106 -6.948 -19.753 1.00 88.06 109 ARG A CA 1
ATOM 831 C C . ARG A 1 109 ? 15.033 -8.000 -20.360 1.00 88.06 109 ARG A C 1
ATOM 833 O O . ARG A 1 109 ? 16.245 -7.873 -20.216 1.00 88.06 109 ARG A O 1
ATOM 840 N N . GLU A 1 110 ? 14.480 -9.017 -21.014 1.00 88.12 110 GLU A N 1
ATOM 841 C CA . GLU A 1 110 ? 15.271 -10.086 -21.638 1.00 88.12 110 GLU A CA 1
ATOM 842 C C . GLU A 1 110 ? 16.098 -9.554 -22.809 1.00 88.12 110 GLU A C 1
ATOM 844 O O . GLU A 1 110 ? 17.308 -9.743 -22.821 1.00 88.12 110 GLU A O 1
ATOM 849 N N . GLU A 1 111 ? 15.489 -8.777 -23.708 1.00 88.69 111 GLU A N 1
ATOM 850 C CA . GLU A 1 111 ? 16.192 -8.141 -24.829 1.00 88.69 111 GLU A CA 1
ATOM 851 C C . GLU A 1 111 ? 17.325 -7.218 -24.347 1.00 88.69 111 GLU A C 1
ATOM 853 O O . GLU A 1 111 ? 18.451 -7.297 -24.838 1.00 88.69 111 GLU A O 1
ATOM 858 N N . ARG A 1 112 ? 17.068 -6.368 -23.338 1.00 88.44 112 ARG A N 1
ATOM 859 C CA . ARG A 1 112 ? 18.114 -5.519 -22.735 1.00 88.44 112 ARG A CA 1
ATOM 860 C C . ARG A 1 112 ? 19.264 -6.350 -22.171 1.00 88.44 112 ARG A C 1
ATOM 862 O O . ARG A 1 112 ? 20.429 -5.995 -22.343 1.00 88.44 112 ARG A O 1
ATOM 869 N N . ARG A 1 113 ? 18.942 -7.467 -21.515 1.00 88.44 113 ARG A N 1
ATOM 870 C CA . ARG A 1 113 ? 19.941 -8.394 -20.978 1.00 88.44 113 ARG A CA 1
ATOM 871 C C . ARG A 1 113 ? 20.757 -9.045 -22.095 1.00 88.44 113 ARG A C 1
ATOM 873 O O . ARG A 1 113 ? 21.966 -9.175 -21.940 1.00 88.44 113 ARG A O 1
ATOM 880 N N . GLU A 1 114 ? 20.133 -9.443 -23.199 1.00 91.81 114 GLU A N 1
ATOM 881 C CA . GLU A 1 114 ? 20.828 -10.020 -24.356 1.00 91.81 114 GLU A CA 1
ATOM 882 C C . GLU A 1 114 ? 21.775 -9.017 -25.015 1.00 91.81 114 GLU A C 1
ATOM 884 O O . GLU A 1 114 ? 22.930 -9.352 -25.270 1.00 91.81 114 GLU A O 1
ATOM 889 N N . LYS A 1 115 ? 21.340 -7.768 -25.207 1.00 89.94 115 LYS A N 1
ATOM 890 C CA . LYS A 1 115 ? 22.192 -6.689 -25.734 1.00 89.94 115 LYS A CA 1
ATOM 891 C C . LYS A 1 115 ? 23.428 -6.452 -24.868 1.00 89.94 115 LYS A C 1
ATOM 893 O O . LYS A 1 115 ? 24.528 -6.301 -25.395 1.00 89.94 115 LYS A O 1
ATOM 898 N N . TRP A 1 116 ? 23.264 -6.481 -23.546 1.00 89.75 116 TRP A N 1
ATOM 899 C CA . TRP A 1 116 ? 24.381 -6.371 -22.607 1.00 89.75 116 TRP A CA 1
ATOM 900 C C . TRP A 1 116 ? 25.326 -7.579 -22.682 1.00 89.75 116 TRP A C 1
ATOM 902 O O . TRP A 1 116 ? 26.541 -7.409 -22.743 1.00 89.75 116 TRP A O 1
ATOM 912 N N . LEU A 1 117 ? 24.788 -8.803 -22.760 1.00 91.25 117 LEU A N 1
ATOM 913 C CA . LEU A 1 117 ? 25.600 -10.018 -22.919 1.00 91.25 117 LEU A CA 1
ATOM 914 C C . LEU A 1 117 ? 26.370 -10.055 -24.246 1.00 91.25 117 LEU A C 1
ATOM 916 O O . LEU A 1 117 ? 27.476 -10.591 -24.295 1.00 91.25 117 LEU A O 1
ATOM 920 N N . ASN A 1 118 ? 25.800 -9.474 -25.299 1.00 93.56 118 ASN A N 1
ATOM 921 C CA . ASN A 1 118 ? 26.430 -9.356 -26.612 1.00 93.56 118 ASN A CA 1
ATOM 922 C C . ASN A 1 118 ? 27.437 -8.194 -26.693 1.00 93.56 118 ASN A C 1
ATOM 924 O O . ASN A 1 118 ? 28.113 -8.053 -27.711 1.00 93.56 118 ASN A O 1
ATOM 928 N N . GLY A 1 119 ? 27.551 -7.371 -25.643 1.00 90.56 119 GLY A N 1
ATOM 929 C CA . GLY A 1 119 ? 28.443 -6.210 -25.601 1.00 90.56 119 GLY A CA 1
ATOM 930 C C . GLY A 1 119 ? 27.982 -5.026 -26.459 1.00 90.56 119 GLY A C 1
ATOM 931 O O . GLY A 1 119 ? 28.796 -4.175 -26.798 1.00 90.56 119 GLY A O 1
ATOM 932 N N . GLU A 1 120 ? 26.701 -4.972 -26.837 1.00 89.19 120 GLU A N 1
ATOM 933 C CA . GLU A 1 120 ? 26.123 -3.869 -27.622 1.00 89.19 120 GLU A CA 1
ATOM 934 C C . GLU A 1 120 ? 25.842 -2.629 -26.754 1.00 89.19 120 GLU A C 1
ATOM 936 O O . GLU A 1 120 ? 25.847 -1.504 -27.252 1.00 89.19 120 GLU A O 1
ATOM 941 N N . VAL A 1 121 ? 25.605 -2.827 -25.452 1.00 83.88 121 VAL A N 1
ATOM 942 C CA . VAL A 1 121 ? 25.320 -1.761 -24.480 1.00 83.88 121 VAL A CA 1
ATOM 943 C C . VAL A 1 121 ? 26.102 -1.974 -23.186 1.00 83.88 121 VAL A C 1
ATOM 945 O O . VAL A 1 121 ? 26.222 -3.102 -22.710 1.00 83.88 121 VAL A O 1
ATOM 948 N N . ASP A 1 122 ? 26.590 -0.883 -22.592 1.00 82.75 122 ASP A N 1
ATOM 949 C CA . ASP A 1 122 ? 27.370 -0.924 -21.347 1.00 82.75 122 ASP A CA 1
ATOM 950 C C . ASP A 1 122 ? 26.503 -1.194 -20.100 1.00 82.75 122 ASP A C 1
ATOM 952 O O . ASP A 1 122 ? 26.972 -1.804 -19.139 1.00 82.75 122 ASP A O 1
ATOM 956 N N . ASP A 1 123 ? 25.229 -0.777 -20.117 1.00 82.12 123 ASP A N 1
ATOM 957 C CA . ASP A 1 123 ? 24.287 -0.909 -18.998 1.00 82.12 123 ASP A CA 1
ATOM 958 C C . ASP A 1 123 ? 22.952 -1.554 -19.444 1.00 82.12 123 ASP A C 1
ATOM 960 O O . ASP A 1 123 ? 22.330 -1.072 -20.396 1.00 82.12 123 ASP A O 1
ATOM 964 N N . PRO A 1 124 ? 22.481 -2.630 -18.773 1.00 81.19 124 PRO A N 1
ATOM 965 C CA . PRO A 1 124 ? 21.222 -3.314 -19.094 1.00 81.19 124 PRO A CA 1
ATOM 966 C C . PRO A 1 124 ? 19.979 -2.657 -18.463 1.00 81.19 124 PRO A C 1
ATOM 968 O O . PRO A 1 124 ? 18.868 -3.199 -18.561 1.00 81.19 124 PRO A O 1
ATOM 971 N N . GLY A 1 125 ? 20.147 -1.537 -17.756 1.00 80.75 125 GLY A N 1
ATOM 972 C CA . GLY A 1 125 ? 19.075 -0.805 -17.104 1.00 80.75 125 GLY A CA 1
ATOM 973 C C . GLY A 1 125 ? 18.060 -0.234 -18.092 1.00 80.75 125 GLY A C 1
ATOM 974 O O . GLY A 1 125 ? 18.280 -0.129 -19.300 1.00 80.75 125 GLY A O 1
ATOM 975 N N . VAL A 1 126 ? 16.889 0.134 -17.571 1.00 77.31 126 VAL A N 1
ATOM 976 C CA . VAL A 1 126 ? 15.911 0.888 -18.360 1.00 77.31 126 VAL A CA 1
ATOM 977 C C . VAL A 1 126 ? 16.496 2.278 -18.596 1.00 77.31 126 VAL A C 1
ATOM 979 O O . VAL A 1 126 ? 16.570 3.082 -17.669 1.00 77.31 126 VAL A O 1
ATOM 982 N N . GLN A 1 127 ? 16.923 2.565 -19.827 1.00 73.19 127 GLN A N 1
ATOM 983 C CA . GLN A 1 127 ? 17.363 3.907 -20.188 1.00 73.19 127 GLN A CA 1
ATOM 984 C C . GLN A 1 127 ? 16.164 4.851 -20.147 1.00 73.19 127 GLN A C 1
ATOM 986 O O . GLN A 1 127 ? 15.245 4.758 -20.963 1.00 73.19 127 GLN A O 1
ATOM 991 N N . TRP A 1 128 ? 16.180 5.765 -19.180 1.00 68.69 128 TRP A N 1
ATOM 992 C CA . TRP A 1 128 ? 15.212 6.848 -19.101 1.00 68.69 128 TRP A CA 1
ATOM 993 C C . TRP A 1 128 ? 15.366 7.743 -20.329 1.00 68.69 128 TRP A C 1
ATOM 995 O O . TRP A 1 128 ? 16.318 8.513 -20.442 1.00 68.69 128 TRP A O 1
ATOM 1005 N N . GLN A 1 129 ? 14.418 7.648 -21.255 1.00 59.78 129 GLN A N 1
ATOM 1006 C CA . GLN A 1 129 ? 14.266 8.641 -22.308 1.00 59.78 129 GLN A CA 1
ATOM 1007 C C . GLN A 1 129 ? 13.297 9.707 -21.791 1.00 59.78 129 GLN A C 1
ATOM 1009 O O . GLN A 1 129 ? 12.188 9.357 -21.375 1.00 59.78 129 GLN A O 1
ATOM 1014 N N . PRO A 1 130 ? 13.675 10.998 -21.774 1.00 60.53 130 PRO A N 1
ATOM 1015 C CA . PRO A 1 130 ? 12.734 12.051 -21.431 1.00 60.53 130 PRO A CA 1
ATOM 1016 C C . PRO A 1 130 ? 11.576 11.983 -22.425 1.00 60.53 130 PRO A C 1
ATOM 1018 O O . PRO A 1 130 ? 11.783 12.032 -23.639 1.00 60.53 130 PRO A O 1
ATOM 1021 N N . GLN A 1 131 ? 10.354 11.823 -21.920 1.00 57.09 131 GLN A N 1
ATOM 1022 C CA . GLN A 1 131 ? 9.188 11.772 -22.785 1.00 57.09 131 GLN A CA 1
ATOM 1023 C C . GLN A 1 131 ? 9.055 13.121 -23.491 1.00 57.09 131 GLN A C 1
ATOM 1025 O O . GLN A 1 131 ? 8.745 14.131 -22.863 1.00 57.09 131 GLN A O 1
ATOM 1030 N N . GLN A 1 132 ? 9.275 13.146 -24.807 1.00 48.12 132 GLN A N 1
ATOM 1031 C CA . GLN A 1 132 ? 8.909 14.278 -25.657 1.00 48.12 132 GLN A CA 1
ATOM 1032 C C . GLN A 1 132 ? 7.382 14.310 -25.829 1.00 48.12 132 GLN A C 1
ATOM 1034 O O . GLN A 1 132 ? 6.847 14.198 -26.930 1.00 48.12 132 GLN A O 1
ATOM 1039 N N . GLY A 1 133 ? 6.653 14.437 -24.723 1.00 40.50 133 GLY A N 1
ATOM 1040 C CA . GLY A 1 133 ? 5.274 14.888 -24.767 1.00 40.50 133 GLY A CA 1
ATOM 1041 C C . GLY A 1 133 ? 5.296 16.365 -25.132 1.00 40.50 133 GLY A C 1
ATOM 1042 O O . GLY A 1 133 ? 5.886 17.165 -24.409 1.00 40.50 133 GLY A O 1
ATOM 1043 N N . LYS A 1 134 ? 4.690 16.739 -26.265 1.00 38.34 134 LYS A N 1
ATOM 1044 C CA . LYS A 1 134 ? 4.413 18.144 -26.588 1.00 38.34 134 LYS A CA 1
ATOM 1045 C C . LYS A 1 134 ? 3.689 18.762 -25.393 1.00 38.34 134 LYS A C 1
ATOM 1047 O O . LYS A 1 134 ? 2.521 18.459 -25.160 1.00 38.34 134 LYS A O 1
ATOM 1052 N N . VAL A 1 135 ? 4.373 19.627 -24.650 1.00 46.66 135 VAL A N 1
ATOM 1053 C CA . VAL A 1 135 ? 3.699 20.600 -23.797 1.00 46.66 135 VAL A CA 1
ATOM 1054 C C . VAL A 1 135 ? 2.856 21.452 -24.738 1.00 46.66 135 VAL A C 1
ATOM 1056 O O . VAL A 1 135 ? 3.383 22.229 -25.529 1.00 46.66 135 VAL A O 1
ATOM 1059 N N . ASN A 1 136 ? 1.543 21.224 -24.756 1.00 43.47 136 ASN A N 1
ATOM 1060 C CA . ASN A 1 136 ? 0.647 22.131 -25.453 1.00 43.47 136 ASN A CA 1
ATOM 1061 C C . ASN A 1 136 ? 0.747 23.467 -24.729 1.00 43.47 136 ASN A C 1
ATOM 1063 O O . ASN A 1 136 ? 0.352 23.594 -23.571 1.00 43.47 136 ASN A O 1
ATOM 1067 N N . GLU A 1 137 ? 1.344 24.419 -25.432 1.00 37.97 137 GLU A N 1
ATOM 1068 C CA . GLU A 1 137 ? 1.483 25.812 -25.065 1.00 37.97 137 GLU A CA 1
ATOM 1069 C C . GLU A 1 137 ? 0.098 26.357 -24.697 1.00 37.97 137 GLU A C 1
ATOM 1071 O O . GLU A 1 137 ? -0.726 26.670 -25.558 1.00 37.97 137 GLU A O 1
ATOM 1076 N N . LEU A 1 138 ? -0.197 26.406 -23.397 1.00 42.62 138 LEU A N 1
ATOM 1077 C CA . LEU A 1 138 ? -1.319 27.180 -22.894 1.00 42.62 138 LEU A CA 1
ATOM 1078 C C . LEU A 1 138 ? -0.983 28.636 -23.211 1.00 42.62 138 LEU A C 1
ATOM 1080 O O . LEU A 1 138 ? -0.152 29.251 -22.546 1.00 42.62 138 LEU A O 1
ATOM 1084 N N . GLN A 1 139 ? -1.597 29.166 -24.269 1.00 37.28 139 GLN A N 1
ATOM 1085 C CA . GLN A 1 139 ? -1.571 30.588 -24.585 1.00 37.28 139 GLN A CA 1
ATOM 1086 C C . GLN A 1 139 ? -2.188 31.362 -23.415 1.00 37.28 139 GLN A C 1
ATOM 1088 O O . GLN A 1 139 ? -3.400 31.542 -23.321 1.00 37.28 139 GLN A O 1
ATOM 1093 N N . GLY A 1 140 ? -1.325 31.810 -22.511 1.00 31.62 140 GLY A N 1
ATOM 1094 C CA . GLY A 1 140 ? -1.612 32.737 -21.428 1.00 31.62 140 GLY A CA 1
ATOM 1095 C C . GLY A 1 140 ? -0.416 33.668 -21.297 1.00 31.62 140 GLY A C 1
ATOM 1096 O O . GLY A 1 140 ? 0.698 33.218 -21.051 1.00 31.62 140 GLY A O 1
ATOM 1097 N N . GLY A 1 141 ? -0.636 34.952 -21.576 1.00 30.06 141 GLY A N 1
ATOM 1098 C CA . GLY A 1 141 ? 0.403 35.935 -21.867 1.00 30.06 141 GLY A CA 1
ATOM 1099 C C . GLY A 1 141 ? 1.476 36.090 -20.788 1.00 30.06 141 GLY A C 1
ATOM 1100 O O . GLY A 1 141 ? 1.196 36.188 -19.596 1.00 30.06 141 GLY A O 1
ATOM 1101 N N . ALA A 1 142 ? 2.720 36.175 -21.252 1.00 29.38 142 ALA A N 1
ATOM 1102 C CA . ALA A 1 142 ? 3.883 36.498 -20.450 1.00 29.38 142 ALA A CA 1
ATOM 1103 C C . ALA A 1 142 ? 3.880 37.981 -20.039 1.00 29.38 142 ALA A C 1
ATOM 1105 O O . ALA A 1 142 ? 3.914 38.869 -20.891 1.00 29.38 142 ALA A O 1
ATOM 1106 N N . THR A 1 143 ? 3.957 38.253 -18.736 1.00 28.75 143 THR A N 1
ATOM 1107 C CA . THR A 1 143 ? 4.639 39.453 -18.233 1.00 28.75 143 THR A CA 1
ATOM 1108 C C . THR A 1 143 ? 5.997 39.039 -17.689 1.00 28.75 143 THR A C 1
ATOM 1110 O O . THR A 1 143 ? 6.110 38.323 -16.698 1.00 28.75 143 THR A O 1
ATOM 1113 N N . LYS A 1 144 ? 7.018 39.485 -18.416 1.00 29.81 144 LYS A N 1
ATOM 1114 C CA . LYS A 1 144 ? 8.450 39.310 -18.206 1.00 29.81 144 LYS A CA 1
ATOM 1115 C C . LYS A 1 144 ? 8.902 39.923 -16.871 1.00 29.81 144 LYS A C 1
ATOM 1117 O O . LYS A 1 144 ? 8.749 41.124 -16.680 1.00 29.81 144 LYS A O 1
ATOM 1122 N N . LEU A 1 145 ? 9.521 39.126 -16.000 1.00 30.70 145 LEU A N 1
ATOM 1123 C CA . LEU A 1 145 ? 10.436 39.614 -14.964 1.00 30.70 145 LEU A CA 1
ATOM 1124 C C . LEU A 1 145 ? 11.764 38.868 -15.130 1.00 30.70 145 LEU A C 1
ATOM 1126 O O . LEU A 1 145 ? 11.863 37.674 -14.865 1.00 30.70 145 LEU A O 1
ATOM 1130 N N . GLU A 1 146 ? 12.756 39.585 -15.660 1.00 26.66 146 GLU A N 1
ATOM 1131 C CA . GLU A 1 146 ? 14.150 39.152 -15.759 1.00 26.66 146 GLU A CA 1
ATOM 1132 C C . GLU A 1 146 ? 14.806 39.192 -14.375 1.00 26.66 146 GLU A C 1
ATOM 1134 O O . GLU A 1 146 ? 14.758 40.209 -13.686 1.00 26.66 146 GLU A O 1
ATOM 1139 N N . GLY A 1 147 ? 15.460 38.094 -14.002 1.00 28.69 147 GLY A N 1
ATOM 1140 C CA . GLY A 1 147 ? 16.376 38.018 -12.872 1.00 28.69 147 GLY A CA 1
ATOM 1141 C C . GLY A 1 147 ? 17.557 37.131 -13.244 1.00 28.69 147 GLY A C 1
ATOM 1142 O O . GLY A 1 147 ? 17.462 35.910 -13.195 1.00 28.69 147 GLY A O 1
ATOM 1143 N N . THR A 1 148 ? 18.646 37.768 -13.668 1.00 28.19 148 THR A N 1
ATOM 1144 C CA . THR A 1 148 ? 19.963 37.179 -13.935 1.00 28.19 148 THR A CA 1
ATOM 1145 C C . THR A 1 148 ? 20.548 36.567 -12.665 1.00 28.19 148 THR A C 1
ATOM 1147 O O . THR A 1 148 ? 20.623 37.259 -11.650 1.00 28.19 148 THR A O 1
ATOM 1150 N N . ILE A 1 149 ? 21.051 35.330 -12.729 1.00 31.81 149 ILE A N 1
ATOM 1151 C CA . ILE A 1 149 ? 22.061 34.855 -11.774 1.00 31.81 149 ILE A CA 1
ATOM 1152 C C . ILE A 1 149 ? 23.160 34.107 -12.529 1.00 31.81 149 ILE A C 1
ATOM 1154 O O . ILE A 1 149 ? 22.905 33.238 -13.359 1.00 31.81 149 ILE A O 1
ATOM 1158 N N . ASP A 1 150 ? 24.366 34.576 -12.246 1.00 29.20 150 ASP A N 1
ATOM 1159 C CA . ASP A 1 150 ? 25.654 34.358 -12.883 1.00 29.20 150 ASP A CA 1
ATOM 1160 C C . ASP A 1 150 ? 26.212 32.938 -12.697 1.00 29.20 150 ASP A C 1
ATOM 1162 O O . ASP A 1 150 ? 26.029 32.278 -11.674 1.00 29.20 150 ASP A O 1
ATOM 1166 N N . SER A 1 151 ? 26.935 32.502 -13.719 1.00 32.78 151 SER A N 1
ATOM 1167 C CA . SER A 1 151 ? 27.776 31.317 -13.765 1.00 32.78 151 SER A CA 1
ATOM 1168 C C . SER A 1 151 ? 29.111 31.559 -13.055 1.00 32.78 151 SER A C 1
ATOM 1170 O O . SER A 1 151 ? 29.950 32.305 -13.550 1.00 32.78 151 SER A O 1
ATOM 1172 N N . GLY A 1 152 ? 29.390 30.832 -11.971 1.00 25.55 152 GLY A N 1
ATOM 1173 C CA . GLY A 1 152 ? 30.757 30.732 -11.461 1.00 25.55 152 GLY A CA 1
ATOM 1174 C C . GLY A 1 152 ? 30.884 29.985 -10.138 1.00 25.55 152 GLY A C 1
ATOM 1175 O O . GLY A 1 152 ? 30.225 30.330 -9.167 1.00 25.55 152 GLY A O 1
ATOM 1176 N N . GLY A 1 153 ? 31.792 29.004 -10.084 1.00 26.55 153 GLY A N 1
ATOM 1177 C CA . GLY A 1 153 ? 32.370 28.543 -8.815 1.00 26.55 153 GLY A CA 1
ATOM 1178 C C . GLY A 1 153 ? 32.462 27.032 -8.637 1.00 26.55 153 GLY A C 1
ATOM 1179 O O . GLY A 1 153 ? 31.606 26.410 -8.023 1.00 26.55 153 GLY A O 1
ATOM 1180 N N . GLN A 1 154 ? 33.555 26.449 -9.121 1.00 32.84 154 GLN A N 1
ATOM 1181 C CA . GLN A 1 154 ? 33.999 25.095 -8.800 1.00 32.84 154 GLN A CA 1
ATOM 1182 C C . GLN A 1 154 ? 34.839 25.106 -7.503 1.00 32.84 154 GLN A C 1
ATOM 1184 O O . GLN A 1 154 ? 35.684 25.983 -7.342 1.00 32.84 154 GLN A O 1
ATOM 1189 N N . LYS A 1 155 ? 34.686 24.040 -6.698 1.00 28.27 155 LYS A N 1
ATOM 1190 C CA . LYS A 1 155 ? 35.536 23.529 -5.592 1.00 28.27 155 LYS A CA 1
ATOM 1191 C C . LYS A 1 155 ? 35.378 24.124 -4.179 1.00 28.27 155 LYS A C 1
ATOM 1193 O O . LYS A 1 155 ? 35.830 25.227 -3.910 1.00 28.27 155 LYS A O 1
ATOM 1198 N N . ALA A 1 156 ? 34.965 23.262 -3.245 1.00 28.77 156 ALA A N 1
ATOM 1199 C CA . ALA A 1 156 ? 35.775 22.864 -2.085 1.00 28.77 156 ALA A CA 1
ATOM 1200 C C . ALA A 1 156 ? 35.211 21.558 -1.494 1.00 28.77 156 ALA A C 1
ATOM 1202 O O . ALA A 1 156 ? 34.021 21.456 -1.209 1.00 28.77 156 ALA A O 1
ATOM 1203 N N . ALA A 1 157 ? 36.074 20.552 -1.390 1.00 30.58 157 ALA A N 1
ATOM 1204 C CA . ALA A 1 157 ? 35.839 19.314 -0.665 1.00 30.58 157 ALA A CA 1
ATOM 1205 C C . ALA A 1 157 ? 36.101 19.520 0.840 1.00 30.58 157 ALA A C 1
ATOM 1207 O O . ALA A 1 157 ? 36.657 20.543 1.234 1.00 30.58 157 ALA A O 1
ATOM 1208 N N . GLU A 1 158 ? 35.816 18.466 1.610 1.00 27.53 158 GLU A N 1
ATOM 1209 C CA . GLU A 1 158 ? 36.470 18.144 2.888 1.00 27.53 158 GLU A CA 1
ATOM 1210 C C . GLU A 1 158 ? 35.845 18.754 4.156 1.00 27.53 158 GLU A C 1
ATOM 1212 O O . GLU A 1 158 ? 36.157 19.865 4.570 1.00 27.53 158 GLU A O 1
ATOM 1217 N N . ASN A 1 159 ? 34.953 17.987 4.798 1.00 26.92 159 ASN A N 1
ATOM 1218 C CA . ASN A 1 159 ? 35.134 17.472 6.168 1.00 26.92 159 ASN A CA 1
ATOM 1219 C C . ASN A 1 159 ? 33.795 17.064 6.793 1.00 26.92 159 ASN A C 1
ATOM 1221 O O . ASN A 1 159 ? 32.967 17.918 7.089 1.00 26.92 159 ASN A O 1
ATOM 1225 N N . ALA A 1 160 ? 33.625 15.756 6.998 1.00 31.78 160 ALA A N 1
ATOM 1226 C CA . ALA A 1 160 ? 32.909 15.116 8.111 1.00 31.78 160 ALA A CA 1
ATOM 1227 C C . ALA A 1 160 ? 32.731 13.625 7.777 1.00 31.78 160 ALA A C 1
ATOM 1229 O O . ALA A 1 160 ? 31.631 13.135 7.538 1.00 31.78 160 ALA A O 1
ATOM 1230 N N . THR A 1 161 ? 33.848 12.906 7.687 1.00 29.27 161 THR A N 1
ATOM 1231 C CA . THR A 1 161 ? 33.865 11.472 7.979 1.00 29.27 161 THR A CA 1
ATOM 1232 C C . THR A 1 161 ? 34.411 11.381 9.389 1.00 29.27 161 THR A C 1
ATOM 1234 O O . THR A 1 161 ? 35.535 11.818 9.591 1.00 29.27 161 THR A O 1
ATOM 1237 N N . GLU A 1 162 ? 33.598 10.928 10.338 1.00 31.64 162 GLU A N 1
ATOM 1238 C CA . GLU A 1 162 ? 33.962 10.047 11.454 1.00 31.64 162 GLU A CA 1
ATOM 1239 C C . GLU A 1 162 ? 32.707 9.792 12.310 1.00 31.64 162 GLU A C 1
ATOM 1241 O O . GLU A 1 162 ? 31.802 10.619 12.367 1.00 31.64 162 GLU A O 1
ATOM 1246 N N . ASP A 1 163 ? 32.655 8.600 12.903 1.00 28.00 163 ASP A N 1
ATOM 1247 C CA . ASP A 1 163 ? 31.590 8.027 13.737 1.00 28.00 163 ASP A CA 1
ATOM 1248 C C . ASP A 1 163 ? 30.299 7.540 13.047 1.00 28.00 163 ASP A C 1
ATOM 1250 O O . ASP A 1 163 ? 29.278 8.214 12.998 1.00 28.00 163 ASP A O 1
ATOM 1254 N N . ILE A 1 164 ? 30.306 6.274 12.606 1.00 30.00 164 ILE A N 1
ATOM 1255 C CA . ILE A 1 164 ? 29.572 5.185 13.287 1.00 30.00 164 ILE A CA 1
ATOM 1256 C C . ILE A 1 164 ? 30.131 3.846 12.781 1.00 30.00 164 ILE A C 1
ATOM 1258 O O . ILE A 1 164 ? 29.980 3.451 11.626 1.00 30.00 164 ILE A O 1
ATOM 1262 N N . LEU A 1 165 ? 30.826 3.167 13.692 1.00 30.19 165 LEU A N 1
ATOM 1263 C CA . LEU A 1 165 ? 31.401 1.838 13.537 1.00 30.19 165 LEU A CA 1
ATOM 1264 C C . LEU A 1 165 ? 30.339 0.792 13.171 1.00 30.19 165 LEU A C 1
ATOM 1266 O O . LEU A 1 165 ? 29.358 0.582 13.884 1.00 30.19 165 LEU A O 1
ATOM 1270 N N . VAL A 1 166 ? 30.622 0.076 12.085 1.00 28.72 166 VAL A N 1
ATOM 1271 C CA . VAL A 1 166 ? 30.020 -1.205 11.714 1.00 28.72 166 VAL A CA 1
ATOM 1272 C C . VAL A 1 166 ? 30.522 -2.268 12.693 1.00 28.72 166 VAL A C 1
ATOM 1274 O O . VAL A 1 166 ? 31.685 -2.660 12.647 1.00 28.72 166 VAL A O 1
ATOM 1277 N N . ALA A 1 167 ? 29.651 -2.759 13.574 1.00 30.27 167 ALA A N 1
ATOM 1278 C CA . ALA A 1 167 ? 29.897 -3.993 14.311 1.00 30.27 167 ALA A CA 1
ATOM 1279 C C . ALA A 1 167 ? 29.291 -5.169 13.532 1.00 30.27 167 ALA A C 1
ATOM 1281 O O . ALA A 1 167 ? 28.088 -5.419 13.576 1.00 30.27 167 ALA A O 1
ATOM 1282 N N . SER A 1 168 ? 30.153 -5.874 12.803 1.00 32.97 168 SER A N 1
ATOM 1283 C CA . SER A 1 168 ? 29.907 -7.219 12.282 1.00 32.97 168 SER A CA 1
ATOM 1284 C C . SER A 1 168 ? 30.193 -8.245 13.391 1.00 32.97 168 SER A C 1
ATOM 1286 O O . SER A 1 168 ? 31.254 -8.143 14.010 1.00 32.97 168 SER A O 1
ATOM 1288 N N . PRO A 1 169 ? 29.331 -9.237 13.672 1.00 37.78 169 PRO A N 1
ATOM 1289 C CA . PRO A 1 169 ? 29.736 -10.421 14.415 1.00 37.78 169 PRO A CA 1
ATOM 1290 C C . PRO A 1 169 ? 30.244 -11.506 13.456 1.00 37.78 169 PRO A C 1
ATOM 1292 O O . PRO A 1 169 ? 29.522 -11.980 12.579 1.00 37.78 169 PRO A O 1
ATOM 1295 N N . ALA A 1 170 ? 31.507 -11.877 13.657 1.00 36.59 170 ALA A N 1
ATOM 1296 C CA . ALA A 1 170 ? 32.201 -12.971 12.997 1.00 36.59 170 ALA A CA 1
ATOM 1297 C C . ALA A 1 170 ? 31.668 -14.362 13.399 1.00 36.59 170 ALA A C 1
ATOM 1299 O O . ALA A 1 170 ? 31.019 -14.546 14.428 1.00 36.59 170 ALA A O 1
ATOM 1300 N N . GLU A 1 171 ? 32.006 -15.314 12.531 1.00 34.97 171 GLU A N 1
ATOM 1301 C CA . GLU A 1 171 ? 31.843 -16.768 12.557 1.00 34.97 171 GLU A CA 1
ATOM 1302 C C . GLU A 1 171 ? 31.907 -17.468 13.928 1.00 34.97 171 GLU A C 1
ATOM 1304 O O . GLU A 1 171 ? 32.793 -17.220 14.743 1.00 34.97 171 GLU A O 1
ATOM 1309 N N . VAL A 1 172 ? 31.060 -18.493 14.091 1.00 37.09 172 VAL A N 1
ATOM 1310 C CA . VAL A 1 172 ? 31.378 -19.685 14.892 1.00 37.09 172 VAL A CA 1
ATOM 1311 C C . VAL A 1 172 ? 31.085 -20.914 14.033 1.00 37.09 172 VAL A C 1
ATOM 1313 O O . VAL A 1 172 ? 29.932 -21.220 13.736 1.00 37.09 172 VAL A O 1
ATOM 1316 N N . ALA A 1 173 ? 32.149 -21.604 13.624 1.00 36.16 173 ALA A N 1
ATOM 1317 C CA . ALA A 1 173 ? 32.115 -22.944 13.056 1.00 36.16 173 ALA A CA 1
ATOM 1318 C C . ALA A 1 173 ? 32.417 -23.999 14.140 1.00 36.16 173 ALA A C 1
ATOM 1320 O O . ALA A 1 173 ? 33.140 -23.723 15.095 1.00 36.16 173 ALA A O 1
ATOM 1321 N N . SER A 1 174 ? 31.942 -25.225 13.886 1.00 32.00 174 SER A N 1
ATOM 1322 C CA . SER A 1 174 ? 32.313 -26.513 14.501 1.00 32.00 174 SER A CA 1
ATOM 1323 C C . SER A 1 174 ? 31.552 -26.978 15.753 1.00 32.00 174 SER A C 1
ATOM 1325 O O . SER A 1 174 ? 31.944 -26.714 16.890 1.00 32.00 174 SER A O 1
ATOM 1327 N N . SER A 1 175 ? 30.571 -27.855 15.531 1.00 35.28 175 SER A N 1
ATOM 1328 C CA . SER A 1 175 ? 30.576 -29.251 16.016 1.00 35.28 175 SER A CA 1
ATOM 1329 C C . SER A 1 175 ? 29.718 -30.115 15.097 1.00 35.28 175 SER A C 1
ATOM 1331 O O . SER A 1 175 ? 28.693 -29.588 14.611 1.00 35.28 175 SER A O 1
#

pLDDT: mean 73.97, std 25.17, range [25.55, 94.5]